Protein AF-A0A7C4KHQ3-F1 (afdb_monomer)

Nearest PDB structures (foldseek):
  8ekm-assembly1_E  TM=4.973E-01  e=6.034E+00  Clostridioides difficil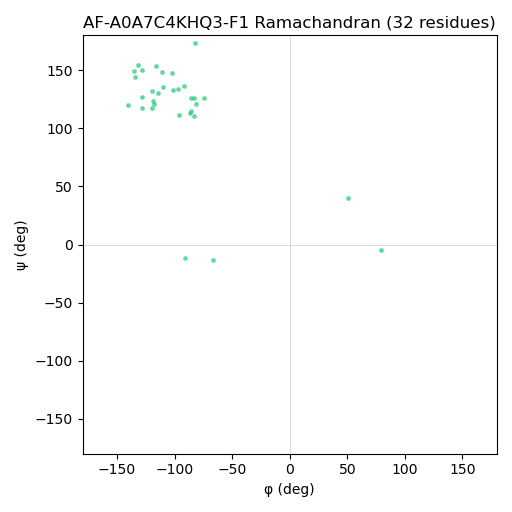e R20291
  7q9y-assembly1_A  TM=3.830E-01  e=3.964E+00  Clostridium perfringens CPE
  7t4d-assembly1_B  TM=2.940E-01  e=8.563E+00  Enterococcus

Organism: NCBI:txid229919

Structure (mmCIF, N/CA/C/O backbone):
data_AF-A0A7C4KHQ3-F1
#
_entry.id   AF-A0A7C4KHQ3-F1
#
loop_
_atom_site.group_PDB
_atom_site.id
_atom_site.type_symbol
_atom_site.label_atom_id
_atom_site.label_alt_id
_atom_site.label_comp_id
_atom_site.label_asym_id
_atom_site.label_entity_id
_atom_site.label_seq_id
_atom_site.pdbx_PDB_ins_code
_atom_site.Cartn_x
_atom_site.Cartn_y
_atom_site.Cartn_z
_atom_site.occupancy
_atom_site.B_iso_or_equiv
_atom_site.auth_seq_id
_atom_site.auth_comp_id
_atom_site.auth_asym_id
_atom_site.auth_atom_id
_atom_site.pdbx_PDB_model_num
ATOM 1 N N . MET A 1 1 ? 12.242 -3.167 -19.305 1.00 69.25 1 MET A N 1
ATOM 2 C CA . MET A 1 1 ? 11.812 -3.948 -18.125 1.00 69.25 1 MET A CA 1
ATOM 3 C C . MET A 1 1 ? 11.101 -2.980 -17.202 1.00 69.25 1 MET A C 1
ATOM 5 O O . MET A 1 1 ? 11.603 -1.878 -17.057 1.00 69.25 1 MET A O 1
ATOM 9 N N . VAL A 1 2 ? 9.923 -3.334 -16.694 1.00 87.56 2 VAL A N 1
ATOM 10 C CA . VAL A 1 2 ? 9.156 -2.492 -15.760 1.00 87.56 2 VAL A CA 1
ATOM 11 C C . VAL A 1 2 ? 9.381 -3.050 -14.359 1.00 87.56 2 VAL A C 1
ATOM 13 O O . VAL A 1 2 ? 9.321 -4.270 -14.188 1.00 87.56 2 VAL A O 1
ATOM 16 N N . TYR A 1 3 ? 9.673 -2.189 -13.387 1.00 95.25 3 TYR A N 1
ATOM 17 C CA . TYR A 1 3 ? 9.853 -2.576 -11.987 1.00 95.25 3 TYR A CA 1
ATOM 18 C C . TYR A 1 3 ? 8.608 -2.231 -11.173 1.00 95.25 3 TYR A C 1
ATOM 20 O O . TYR A 1 3 ? 7.927 -1.247 -11.451 1.00 95.25 3 TYR A O 1
ATOM 28 N N . LEU A 1 4 ? 8.329 -3.044 -10.156 1.00 94.94 4 LEU A N 1
ATOM 29 C CA . LEU A 1 4 ? 7.265 -2.811 -9.189 1.00 94.94 4 LEU A CA 1
ATOM 30 C C . LEU A 1 4 ? 7.853 -2.916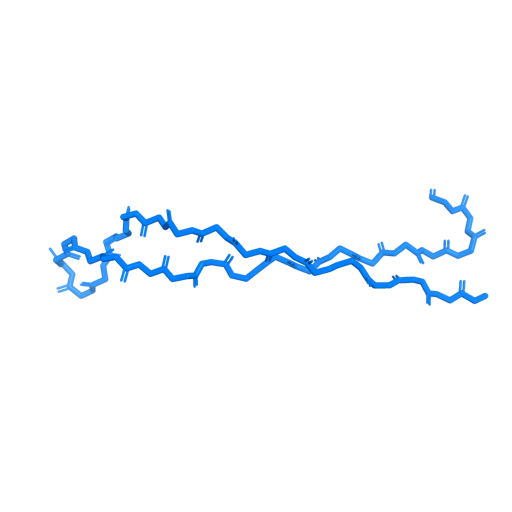 -7.784 1.00 94.94 4 LEU A C 1
ATOM 32 O O . LEU A 1 4 ? 8.335 -3.976 -7.388 1.00 94.94 4 LEU A O 1
ATOM 36 N N . PHE A 1 5 ? 7.793 -1.818 -7.044 1.00 95.56 5 PHE A N 1
ATOM 37 C CA . PHE A 1 5 ? 8.130 -1.757 -5.631 1.00 95.56 5 PHE A CA 1
ATOM 38 C C . PHE A 1 5 ? 6.851 -1.855 -4.812 1.00 95.56 5 PHE A C 1
ATOM 40 O O . PHE A 1 5 ? 5.859 -1.190 -5.116 1.00 95.56 5 PHE A O 1
ATOM 47 N N . LEU A 1 6 ? 6.888 -2.691 -3.780 1.00 97.12 6 LEU A N 1
ATOM 48 C CA . LEU A 1 6 ? 5.797 -2.864 -2.833 1.00 97.12 6 LEU A CA 1
ATOM 49 C C . LEU A 1 6 ? 6.303 -2.507 -1.441 1.00 97.12 6 LEU A C 1
ATOM 51 O O . LEU A 1 6 ? 7.356 -2.994 -1.031 1.00 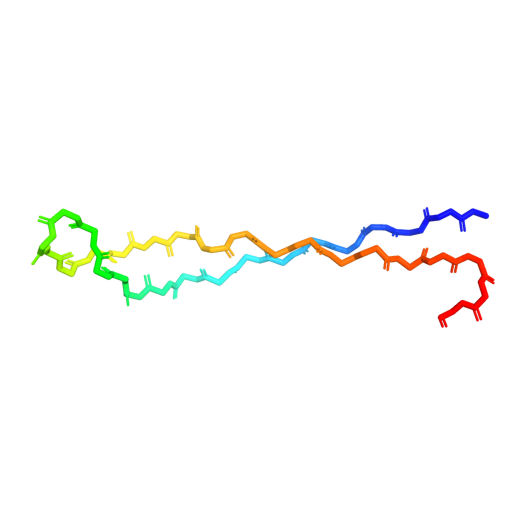97.12 6 LEU A O 1
ATOM 55 N N . ASP A 1 7 ? 5.535 -1.690 -0.734 1.00 96.19 7 ASP A N 1
ATOM 56 C CA . ASP A 1 7 ? 5.763 -1.355 0.667 1.00 96.19 7 ASP A CA 1
ATOM 57 C C . ASP A 1 7 ? 4.457 -1.499 1.453 1.00 96.19 7 ASP A C 1
ATOM 59 O O . ASP A 1 7 ? 3.364 -1.421 0.884 1.00 96.19 7 ASP A O 1
ATOM 63 N N . ALA A 1 8 ? 4.560 -1.739 2.755 1.00 96.56 8 ALA A N 1
ATOM 64 C CA . ALA A 1 8 ? 3.412 -1.852 3.635 1.00 96.56 8 ALA A CA 1
ATOM 65 C C . ALA A 1 8 ? 3.687 -1.176 4.979 1.00 96.56 8 ALA A C 1
ATOM 67 O O . ALA A 1 8 ? 4.561 -1.599 5.736 1.00 96.56 8 ALA A O 1
ATOM 68 N N . CYS A 1 9 ? 2.866 -0.180 5.306 1.00 96.12 9 CYS A N 1
ATOM 69 C CA . CYS A 1 9 ? 2.927 0.532 6.580 1.00 96.12 9 CYS A CA 1
ATOM 70 C C . CYS A 1 9 ? 1.709 0.184 7.436 1.00 96.12 9 CYS A C 1
ATOM 72 O O . CYS A 1 9 ? 0.581 0.167 6.940 1.00 96.12 9 CYS A O 1
ATOM 74 N N . TYR A 1 10 ? 1.922 -0.081 8.725 1.00 96.06 10 TYR A N 1
ATOM 75 C CA . TYR A 1 10 ? 0.827 -0.236 9.681 1.00 96.06 10 TYR A CA 1
ATOM 76 C C . TYR A 1 10 ? 0.435 1.128 10.218 1.00 96.06 10 TYR A C 1
ATOM 78 O O . TYR A 1 10 ? 1.214 1.772 10.915 1.00 96.06 10 TYR A O 1
ATOM 86 N N . GLU A 1 11 ? -0.785 1.540 9.911 1.00 97.12 11 GLU A N 1
ATOM 87 C CA . GLU A 1 11 ? -1.297 2.850 10.277 1.00 97.12 11 GLU A CA 1
ATOM 88 C C . GLU A 1 11 ? -2.638 2.733 10.990 1.00 97.12 11 GLU A C 1
ATOM 90 O O . GLU A 1 11 ? -3.445 1.832 10.736 1.00 97.12 11 GLU A O 1
ATOM 95 N N . LYS A 1 12 ? -2.897 3.693 11.879 1.00 97.12 12 LYS A N 1
ATOM 96 C CA . LYS A 1 12 ? -4.214 3.855 12.492 1.00 97.12 12 LYS A CA 1
ATOM 97 C C . LYS A 1 12 ? -5.100 4.658 11.554 1.00 97.12 12 LYS A C 1
ATOM 99 O O . LYS A 1 12 ? -4.913 5.860 11.387 1.00 97.12 12 LYS A O 1
ATOM 104 N N . VAL A 1 13 ? -6.103 4.006 10.981 1.00 95.50 13 VAL A N 1
ATOM 105 C CA . VAL A 1 13 ? -7.032 4.621 10.027 1.00 95.50 13 VAL A CA 1
ATOM 106 C C . VAL A 1 13 ? -8.448 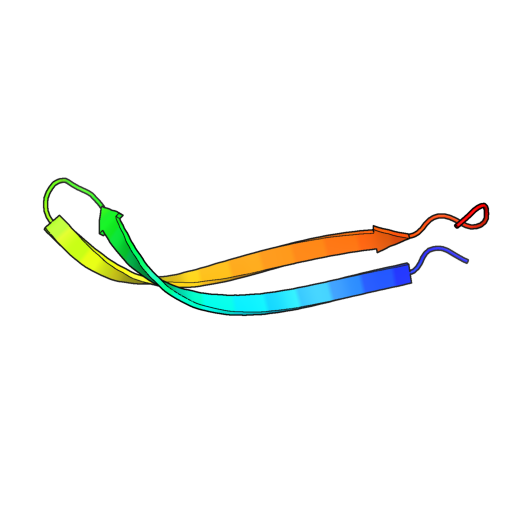4.649 10.569 1.00 95.50 13 VAL A C 1
ATOM 108 O O . VAL A 1 13 ? -8.841 3.824 11.396 1.00 95.50 13 VAL A O 1
ATOM 111 N N . ARG A 1 14 ? -9.241 5.613 10.094 1.00 96.88 14 ARG A N 1
ATOM 112 C CA . ARG A 1 14 ? -10.669 5.660 10.396 1.00 96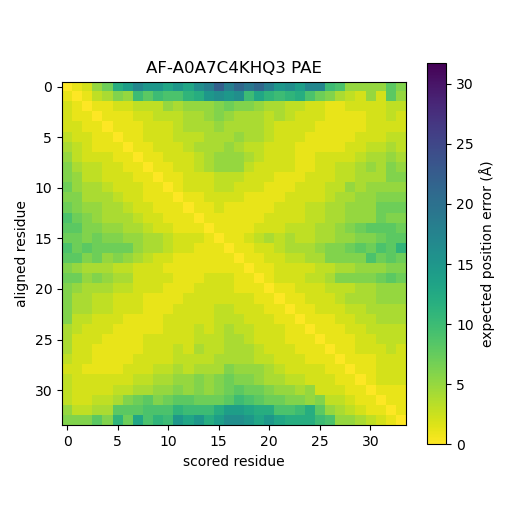.88 14 ARG A CA 1
ATOM 113 C C . ARG A 1 14 ? -11.428 4.802 9.391 1.00 96.88 14 ARG A C 1
ATOM 115 O O . ARG A 1 14 ? -11.507 5.154 8.220 1.00 96.88 14 ARG A O 1
ATOM 122 N N . GLN A 1 15 ? -12.020 3.717 9.871 1.00 95.75 15 GLN A N 1
ATOM 123 C CA . GLN A 1 15 ? -12.835 2.797 9.087 1.00 95.75 15 GLN A CA 1
ATOM 124 C C . GLN A 1 15 ? -14.174 2.594 9.799 1.00 95.75 15 GLN A C 1
ATOM 126 O O . GLN A 1 15 ? -14.210 2.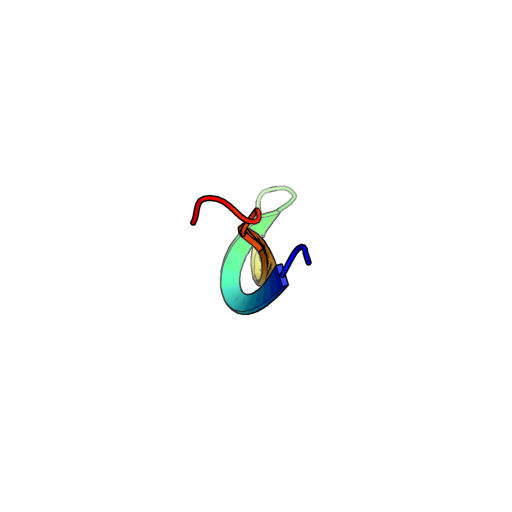316 11.000 1.00 95.75 15 GLN A O 1
ATOM 131 N N . ASP A 1 16 ? -15.277 2.809 9.081 1.00 95.12 16 ASP A N 1
ATOM 132 C CA . ASP A 1 16 ? -16.645 2.721 9.616 1.00 95.12 16 ASP A CA 1
ATOM 133 C C . ASP A 1 16 ? -16.842 3.528 10.914 1.00 95.12 16 ASP A C 1
ATOM 135 O O . ASP A 1 16 ? -17.457 3.091 11.886 1.00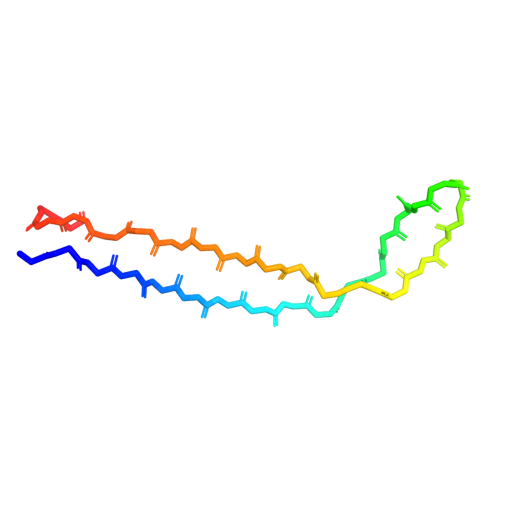 95.12 16 ASP A O 1
ATOM 139 N N . GLY A 1 17 ? -16.244 4.723 10.955 1.00 96.25 17 GLY A N 1
ATOM 140 C CA . GLY A 1 17 ? -16.340 5.644 12.088 1.00 96.25 17 GLY A CA 1
ATOM 141 C C . GLY A 1 17 ? -15.440 5.318 13.285 1.00 96.25 17 GLY A C 1
ATOM 142 O O . GLY A 1 17 ? -15.363 6.151 14.191 1.00 96.25 17 GLY A O 1
ATOM 143 N N . GLN A 1 18 ? -14.720 4.192 13.272 1.00 97.50 18 GLN A N 1
ATOM 144 C CA . GLN A 1 18 ? -13.815 3.752 14.340 1.00 97.50 18 GLN A CA 1
ATOM 145 C C . GLN A 1 18 ? -12.350 3.811 13.893 1.00 97.50 18 GLN A C 1
ATOM 147 O O . GLN A 1 18 ? -12.049 3.618 12.719 1.00 97.50 18 GLN A O 1
ATOM 152 N N . ILE A 1 19 ? -11.433 4.078 14.827 1.00 97.31 19 ILE A N 1
ATOM 153 C CA . ILE A 1 19 ? -9.991 4.006 14.558 1.00 97.31 19 ILE A CA 1
ATOM 154 C C . ILE A 1 19 ? -9.537 2.555 14.698 1.00 97.31 19 ILE A C 1
ATOM 156 O O . ILE A 1 19 ? -9.785 1.931 15.730 1.00 97.31 19 ILE A O 1
ATOM 160 N N . ARG A 1 20 ? -8.885 2.024 13.664 1.00 96.44 20 ARG A N 1
ATOM 161 C CA . ARG A 1 20 ? -8.404 0.640 13.592 1.00 96.44 20 ARG A CA 1
ATOM 162 C C . ARG A 1 20 ? -6.988 0.612 13.038 1.00 96.44 20 ARG A C 1
ATOM 164 O O . ARG A 1 20 ? -6.627 1.462 12.229 1.00 96.44 20 ARG A O 1
ATOM 171 N N . ASP A 1 21 ? -6.207 -0.366 13.470 1.00 96.62 21 ASP A N 1
ATOM 172 C CA . ASP A 1 21 ? -4.918 -0.664 12.856 1.00 96.62 21 ASP A CA 1
ATOM 173 C C . ASP A 1 21 ? -5.154 -1.358 11.509 1.00 96.62 21 ASP A C 1
ATOM 175 O O . ASP A 1 21 ? -5.870 -2.360 11.438 1.00 96.62 21 ASP A O 1
ATOM 179 N N . ALA A 1 22 ? -4.571 -0.816 10.442 1.00 96.12 22 ALA A N 1
ATOM 180 C CA . ALA A 1 22 ? -4.642 -1.376 9.101 1.00 96.12 22 ALA A CA 1
ATOM 181 C C . ALA A 1 22 ? -3.259 -1.374 8.449 1.00 96.12 22 ALA A C 1
ATOM 183 O O . ALA A 1 22 ? -2.473 -0.447 8.634 1.00 96.12 22 ALA A O 1
ATOM 184 N N . ALA A 1 23 ? -2.981 -2.407 7.655 1.00 96.50 23 ALA A N 1
ATOM 185 C CA . ALA A 1 23 ? -1.841 -2.397 6.751 1.00 96.50 23 ALA A CA 1
ATOM 186 C C . ALA A 1 23 ? -2.226 -1.628 5.482 1.00 96.50 23 ALA A C 1
ATOM 188 O O . ALA A 1 23 ? -3.172 -1.998 4.784 1.00 96.50 23 ALA A O 1
ATOM 189 N N . ILE A 1 24 ? -1.492 -0.563 5.188 1.00 95.06 24 ILE A N 1
ATOM 190 C CA . ILE A 1 24 ? -1.633 0.218 3.965 1.00 95.06 24 ILE A CA 1
ATOM 191 C C . ILE A 1 24 ? -0.591 -0.284 2.976 1.00 95.06 24 ILE A C 1
ATOM 193 O O . ILE A 1 24 ? 0.604 -0.099 3.192 1.00 95.06 24 ILE A O 1
ATOM 197 N N . LEU A 1 25 ? -1.052 -0.939 1.910 1.00 96.94 25 LEU A N 1
ATOM 198 C CA . LEU A 1 25 ? -0.193 -1.425 0.835 1.00 96.94 25 LEU A CA 1
ATOM 199 C C . LEU A 1 25 ? 0.036 -0.310 -0.188 1.00 96.94 25 LEU A C 1
ATOM 201 O O . LEU A 1 25 ? -0.921 0.246 -0.731 1.00 96.94 25 LEU A O 1
ATOM 205 N N . ILE A 1 26 ? 1.300 -0.019 -0.477 1.00 96.75 26 ILE A N 1
ATOM 206 C CA . ILE A 1 26 ? 1.722 0.974 -1.461 1.00 96.75 26 ILE A CA 1
ATOM 207 C C . ILE A 1 26 ? 2.436 0.248 -2.596 1.00 96.75 26 ILE A C 1
ATOM 209 O O . ILE A 1 26 ? 3.339 -0.555 -2.367 1.00 96.75 26 ILE A O 1
ATOM 213 N N . ALA A 1 27 ? 2.031 0.547 -3.827 1.00 97.19 27 ALA A N 1
ATOM 214 C CA . ALA A 1 27 ? 2.638 0.018 -5.037 1.00 97.19 27 ALA A CA 1
ATOM 215 C C . ALA A 1 27 ? 3.210 1.167 -5.871 1.00 97.19 27 ALA A C 1
ATOM 217 O O . ALA A 1 27 ? 2.480 2.087 -6.238 1.00 97.19 27 ALA A O 1
ATOM 218 N N . SER A 1 28 ? 4.504 1.102 -6.179 1.00 96.19 28 SER A N 1
ATOM 219 C CA . SER A 1 28 ? 5.192 2.075 -7.029 1.00 96.19 28 SER A CA 1
ATOM 220 C C . SER A 1 28 ? 5.778 1.379 -8.250 1.00 96.19 28 SER A C 1
ATOM 222 O O . SER A 1 28 ? 6.619 0.487 -8.130 1.00 96.19 28 SER A O 1
ATOM 224 N N . GLY A 1 29 ? 5.296 1.760 -9.430 1.00 95.38 29 GLY A N 1
ATOM 225 C CA . GLY A 1 29 ? 5.811 1.274 -10.704 1.00 95.38 29 GLY A CA 1
ATOM 226 C C . GLY A 1 29 ? 6.907 2.194 -11.230 1.00 95.38 29 GLY A C 1
ATOM 227 O O . GLY A 1 29 ? 6.739 3.409 -11.204 1.00 95.38 29 GLY A O 1
ATOM 228 N N . VAL A 1 30 ? 7.992 1.614 -11.741 1.00 95.38 30 VAL A N 1
ATOM 229 C CA . VAL A 1 30 ? 9.043 2.345 -12.459 1.00 95.38 30 VAL A CA 1
ATOM 230 C C . VAL A 1 30 ? 9.114 1.811 -13.879 1.00 95.38 30 VAL A C 1
ATOM 232 O O . VAL A 1 30 ? 9.312 0.609 -14.109 1.00 95.38 30 VAL A O 1
ATOM 235 N N . ASP A 1 31 ? 8.897 2.709 -14.830 1.00 95.00 31 ASP A N 1
ATOM 236 C CA . ASP A 1 31 ? 8.997 2.406 -16.246 1.00 95.00 31 ASP A CA 1
ATOM 237 C C . ASP A 1 31 ? 10.470 2.462 -16.713 1.00 95.00 31 ASP A C 1
ATOM 239 O O . ASP A 1 31 ? 11.371 2.796 -15.941 1.00 95.00 31 ASP A O 1
ATOM 243 N N . PRO A 1 32 ? 10.772 2.087 -17.966 1.00 92.44 32 PRO A N 1
ATOM 244 C CA . PRO A 1 32 ? 12.152 2.066 -18.439 1.00 92.44 32 PRO A CA 1
ATOM 245 C C . PRO A 1 32 ? 12.834 3.437 -18.559 1.00 92.44 32 PRO A C 1
ATOM 247 O O . PRO A 1 32 ? 14.045 3.447 -18.781 1.00 92.44 32 PRO A O 1
ATOM 250 N N . VAL A 1 33 ? 12.101 4.557 -18.497 1.00 93.75 33 VAL A N 1
ATOM 251 C CA . VAL A 1 33 ? 12.696 5.904 -18.576 1.00 93.75 33 VAL A CA 1
ATOM 252 C C . VAL A 1 33 ? 13.063 6.471 -17.204 1.00 93.75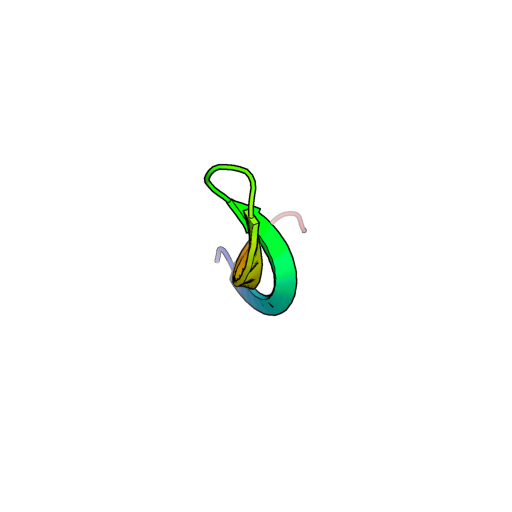 33 VAL A C 1
ATOM 254 O O . VAL A 1 33 ? 13.870 7.401 -17.162 1.00 93.75 33 VAL A O 1
ATOM 257 N N . GLY A 1 34 ? 12.600 5.829 -16.125 1.00 77.38 34 GLY A N 1
ATOM 258 C CA . GLY A 1 34 ? 13.009 6.102 -14.745 1.00 77.38 34 GLY A CA 1
ATOM 259 C C . GLY A 1 34 ? 12.060 7.036 -14.020 1.00 77.38 34 GLY A C 1
ATOM 260 O O . GLY A 1 34 ? 11.993 8.221 -14.408 1.00 77.38 34 GLY A O 1
#

Mean predicted aligned error: 3.68 Å

Radius of gyration: 14.37 Å; Cα contacts (8 Å, |Δi|>4): 49; chains: 1; bounding box: 30×10×33 Å

pLDDT: mean 94.42, std 5.65, range [69.25, 97.5]

Foldseek 3Di:
DKDKDKDWDFDFDQDPNDTDTDIDIDIDMDDPVD

Solvent-accessible surface area (backbone atoms only — not comparable to full-atom values): 2277 Å² total; per-residue (Å²): 114,74,47,76,47,78,50,74,48,81,40,80,41,81,54,97,91,38,81,41,84,42,77,46,78,44,80,46,76,38,56,79,88,109

Sequence (34 aa):
MVYLFLDACYEKVRQDGQIRDAAILIASGVDPVG

Secondary structure (DSSP, 8-state):
--EEEEEEEEEEEEETTEEEEEEEEEEEEE-TT-

Int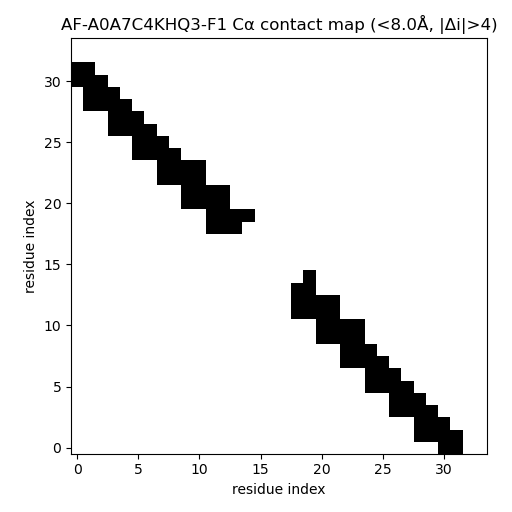erPro domains:
  IPR001207 Transposase, mutator type [PF00872] (3-33)